Protein AF-A0A3D3LI98-F1 (afdb_monomer_lite)

Foldseek 3Di:
DVVVVVVVVVVVVVCVVVVPDVVVVVVVVVVVVVVVVVVVVPDDPVRVVLVVCVVPVVVCCPPPSVLVVVVVCQVVVQPPPGPDDPNRPPPPPCPDVDPPPPPPPD

pLDDT: mean 72.22, std 17.17, range [44.19, 95.75]

Secondary structure (DSSP, 8-state):
-HHHHHHHHHHHHHHHHTT--HHHHHHHHHHHHHHHHHHHHHS-HHHHHHHHHHH-GGGSTTTTTHHHHHHHHHHHHTTTT-S-TT--TTTTS---S-HHHH-S--

Structure (mmCIF, N/CA/C/O backbone):
data_AF-A0A3D3LI98-F1
#
_entry.id   AF-A0A3D3LI98-F1
#
loop_
_atom_site.group_PDB
_atom_site.id
_atom_site.type_symbol
_atom_site.label_atom_id
_atom_site.label_alt_id
_atom_site.label_comp_id
_atom_site.label_asym_id
_atom_site.label_entity_id
_atom_site.label_seq_id
_atom_site.pdbx_PDB_ins_code
_atom_site.Cartn_x
_atom_site.Cartn_y
_atom_site.Cartn_z
_atom_site.occupancy
_atom_site.B_iso_or_equiv
_atom_site.auth_seq_id
_atom_site.auth_comp_id
_atom_site.auth_asym_id
_atom_site.auth_atom_id
_atom_site.pdbx_PDB_model_num
ATOM 1 N N . LEU A 1 1 ? 2.892 -12.247 -1.120 1.00 72.81 1 LEU A N 1
ATOM 2 C CA . LEU A 1 1 ? 2.145 -10.975 -1.281 1.00 72.81 1 LEU A CA 1
ATOM 3 C C . LEU A 1 1 ? 0.694 -11.209 -1.698 1.00 72.81 1 LEU A C 1
ATOM 5 O O . LEU A 1 1 ? -0.185 -10.733 -0.995 1.00 72.81 1 LEU A O 1
ATOM 9 N N . GLY A 1 2 ? 0.411 -11.963 -2.769 1.00 77.06 2 GLY A N 1
ATOM 10 C CA . GLY A 1 2 ? -0.978 -12.218 -3.194 1.00 77.06 2 GLY A CA 1
ATOM 11 C C . GLY A 1 2 ? -1.853 -12.867 -2.113 1.00 77.06 2 GLY A C 1
ATOM 12 O O . GLY A 1 2 ? -2.896 -12.333 -1.756 1.00 77.06 2 GLY A O 1
ATOM 13 N N . THR A 1 3 ? -1.387 -13.958 -1.502 1.00 86.69 3 THR A N 1
ATOM 14 C CA . THR A 1 3 ? -2.120 -14.660 -0.430 1.00 86.69 3 THR A CA 1
ATOM 15 C C . THR A 1 3 ? -2.349 -13.798 0.8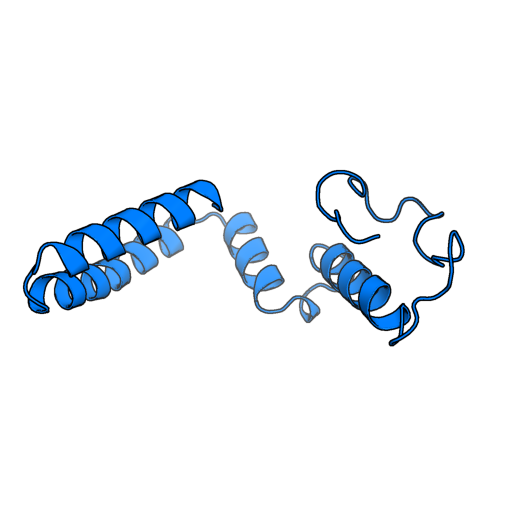11 1.00 86.69 3 THR A C 1
ATOM 17 O O . THR A 1 3 ? -3.449 -13.787 1.352 1.00 86.69 3 THR A O 1
ATOM 20 N N . SER A 1 4 ? -1.349 -13.024 1.242 1.00 84.06 4 SER A N 1
ATOM 21 C CA . SER A 1 4 ? -1.488 -12.103 2.377 1.00 84.06 4 SER A CA 1
ATOM 22 C C . SER A 1 4 ? -2.523 -11.009 2.107 1.00 84.06 4 SER A C 1
ATOM 24 O O . SER A 1 4 ? -3.325 -10.722 2.985 1.00 84.06 4 SER A O 1
ATOM 26 N N . ILE A 1 5 ? -2.563 -10.452 0.889 1.00 90.88 5 ILE A N 1
ATOM 27 C CA . ILE A 1 5 ? -3.575 -9.455 0.502 1.00 90.88 5 ILE A CA 1
ATOM 28 C C . ILE A 1 5 ? -4.974 -10.076 0.534 1.00 90.88 5 ILE A C 1
ATOM 30 O O . ILE A 1 5 ? -5.895 -9.461 1.067 1.00 90.88 5 ILE A O 1
ATOM 34 N N . LEU A 1 6 ? -5.129 -11.303 0.025 1.00 92.88 6 LEU A N 1
ATOM 35 C CA . LEU A 1 6 ? -6.409 -12.015 0.047 1.00 92.88 6 LEU A CA 1
ATOM 36 C C . LEU A 1 6 ? -6.907 -12.243 1.479 1.00 92.88 6 LEU A C 1
ATOM 38 O O . LEU A 1 6 ? -8.049 -11.907 1.784 1.00 92.88 6 LEU A O 1
ATOM 42 N N . PHE A 1 7 ? -6.053 -12.745 2.374 1.00 94.81 7 PHE A N 1
ATOM 43 C CA . PHE A 1 7 ? -6.431 -12.946 3.775 1.00 94.81 7 PHE A CA 1
ATOM 44 C C . PHE A 1 7 ? -6.745 -11.633 4.493 1.00 94.81 7 PHE A C 1
ATOM 46 O O . PHE A 1 7 ? -7.727 -11.572 5.233 1.00 94.81 7 PHE A O 1
ATOM 53 N N . SER A 1 8 ? -5.967 -10.572 4.256 1.00 91.69 8 SER A N 1
ATOM 54 C CA . SER A 1 8 ? -6.262 -9.250 4.814 1.00 91.69 8 SER A CA 1
ATOM 55 C C . SER A 1 8 ? -7.608 -8.721 4.327 1.00 91.69 8 SER A C 1
ATOM 57 O O . SER A 1 8 ? -8.386 -8.221 5.136 1.00 91.69 8 SER A O 1
ATOM 59 N N . LEU A 1 9 ? -7.916 -8.871 3.038 1.00 94.06 9 LEU A N 1
ATOM 60 C CA . LEU A 1 9 ? -9.181 -8.422 2.463 1.00 94.06 9 LEU A CA 1
ATOM 61 C C . LEU A 1 9 ? -10.367 -9.186 3.061 1.00 94.06 9 LEU A C 1
ATOM 63 O O . LEU A 1 9 ? -11.304 -8.564 3.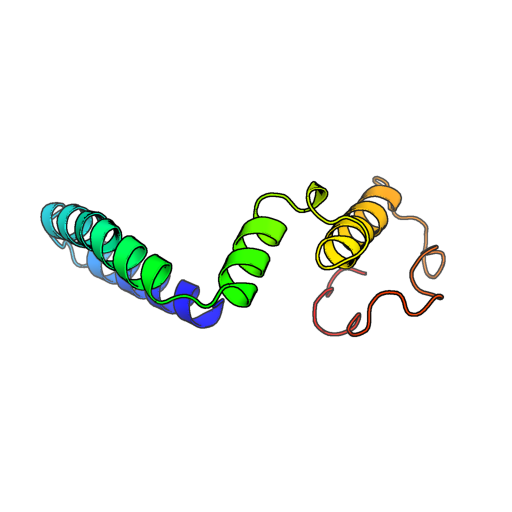554 1.00 94.06 9 LEU A O 1
ATOM 67 N N . ILE A 1 10 ? -10.286 -10.518 3.120 1.00 95.75 10 ILE A N 1
ATOM 68 C CA . ILE A 1 10 ? -11.321 -11.362 3.736 1.00 95.75 10 ILE A CA 1
ATOM 69 C C . ILE A 1 10 ? -11.512 -11.003 5.217 1.00 95.7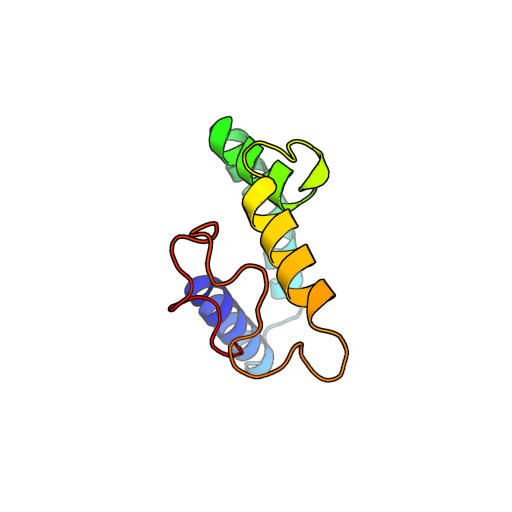5 10 ILE A C 1
ATOM 71 O O . ILE A 1 10 ? -12.646 -10.867 5.682 1.00 95.75 10 ILE A O 1
ATOM 75 N N . GLY A 1 11 ? -10.417 -10.818 5.959 1.00 93.50 11 GLY A N 1
ATOM 76 C CA . GLY A 1 11 ? -10.461 -10.456 7.375 1.00 93.50 11 GLY A CA 1
ATOM 77 C C . GLY A 1 11 ? -11.143 -9.108 7.611 1.00 93.50 11 GLY A C 1
ATOM 78 O O . GLY A 1 11 ? -12.071 -9.019 8.415 1.00 93.50 11 GLY A O 1
ATOM 79 N N . VAL A 1 12 ? -10.746 -8.072 6.866 1.00 93.00 12 VAL A N 1
ATOM 80 C CA . VAL A 1 12 ? -11.344 -6.728 6.953 1.00 93.00 12 VAL A CA 1
ATOM 81 C C . VAL A 1 12 ? -12.826 -6.758 6.570 1.00 93.00 12 VAL A C 1
ATOM 83 O O . VAL A 1 12 ? -13.645 -6.184 7.289 1.00 93.00 12 VAL A O 1
ATOM 86 N N . SER A 1 13 ? -13.196 -7.469 5.500 1.00 92.31 13 SER A N 1
ATOM 87 C CA . SER A 1 13 ? -14.597 -7.624 5.085 1.00 92.31 13 SER A CA 1
ATOM 88 C C . SER A 1 13 ? -15.444 -8.345 6.136 1.00 92.31 13 SER A C 1
ATOM 90 O O . SER A 1 13 ? -16.571 -7.934 6.402 1.00 92.31 13 SER A O 1
ATOM 92 N N . THR A 1 14 ? -14.905 -9.381 6.780 1.00 94.38 14 THR A N 1
ATOM 93 C CA . THR A 1 14 ? -15.623 -10.116 7.834 1.00 94.38 14 THR A CA 1
ATOM 94 C C . THR A 1 14 ? -15.851 -9.238 9.065 1.00 94.38 14 THR A C 1
ATOM 96 O O . THR A 1 14 ? -16.961 -9.195 9.589 1.00 94.38 14 THR A O 1
ATOM 99 N N . LEU A 1 15 ? -14.835 -8.481 9.499 1.00 93.38 15 LEU A N 1
ATOM 100 C CA . LEU A 1 15 ? -14.959 -7.536 10.618 1.00 93.38 15 LEU A CA 1
ATOM 101 C C . LEU A 1 15 ? -15.968 -6.419 10.325 1.00 93.38 15 LEU A C 1
ATOM 103 O O . LEU A 1 15 ? -16.683 -5.975 11.222 1.00 93.38 15 LEU A O 1
ATOM 107 N N . PHE A 1 16 ? -16.039 -5.981 9.070 1.00 91.75 16 PHE A N 1
ATOM 108 C CA . PHE A 1 16 ? -17.006 -4.985 8.629 1.00 91.75 16 PHE A CA 1
ATOM 109 C C . PHE A 1 16 ? -18.441 -5.513 8.724 1.00 91.75 16 PHE A C 1
ATOM 111 O O . PHE A 1 16 ? -19.299 -4.868 9.324 1.00 91.75 16 PHE A O 1
ATOM 118 N N . LEU A 1 17 ? -18.688 -6.717 8.199 1.00 92.69 17 LEU A N 1
ATOM 119 C CA . LEU A 1 17 ? -20.002 -7.366 8.255 1.00 92.69 17 LEU A CA 1
ATOM 120 C C . LEU A 1 17 ? -20.419 -7.742 9.684 1.00 92.69 17 LEU A C 1
ATOM 122 O O . LEU A 1 17 ? -21.606 -7.721 9.995 1.00 92.69 17 LEU A O 1
ATOM 126 N N . ALA A 1 18 ? -19.458 -8.023 10.566 1.00 93.44 18 ALA A N 1
ATOM 127 C CA . ALA A 1 18 ? -19.702 -8.261 11.988 1.00 93.44 18 ALA A CA 1
ATOM 128 C C . ALA A 1 18 ? -20.158 -7.001 12.760 1.00 93.44 18 ALA A C 1
ATOM 130 O O . ALA A 1 18 ? -20.468 -7.095 13.946 1.00 93.44 18 ALA A O 1
ATOM 131 N N . GLY A 1 19 ? -20.202 -5.826 12.116 1.00 90.94 19 GLY A N 1
ATOM 132 C CA . GLY A 1 19 ? -20.672 -4.580 12.727 1.00 90.94 19 GLY A CA 1
ATOM 133 C C . GLY A 1 19 ? -19.631 -3.889 13.609 1.00 90.94 19 GLY A C 1
ATOM 134 O O . GLY A 1 19 ? -19.989 -3.135 14.517 1.00 90.94 19 GLY A O 1
ATOM 135 N N . LEU A 1 20 ? -18.337 -4.137 13.374 1.00 91.94 20 LEU A N 1
ATOM 136 C CA . LEU A 1 20 ? -17.265 -3.499 14.133 1.00 91.94 20 LEU A CA 1
ATOM 137 C C . LEU A 1 20 ? -17.313 -1.971 13.958 1.00 91.94 20 LEU A C 1
ATOM 139 O O . LEU A 1 20 ? -17.478 -1.453 12.854 1.00 91.94 20 LEU A O 1
ATOM 143 N N . SER A 1 21 ? -17.145 -1.229 15.056 1.00 91.69 21 SER A N 1
ATOM 144 C CA . SER A 1 21 ? -17.213 0.234 15.003 1.00 91.69 21 SER A CA 1
ATOM 145 C C . SER A 1 21 ? -16.142 0.826 14.075 1.00 91.69 21 SER A C 1
ATOM 147 O O . SER A 1 21 ? -14.984 0.397 14.078 1.00 91.69 21 SER A O 1
ATOM 149 N N . TRP A 1 22 ? -16.504 1.876 13.330 1.00 90.06 22 TRP A N 1
ATOM 150 C CA . TRP A 1 22 ? -15.626 2.505 12.331 1.00 90.06 22 TRP A CA 1
ATOM 151 C C . TRP A 1 22 ? -14.297 3.028 12.905 1.00 90.06 22 TRP A C 1
ATOM 153 O O . TRP A 1 22 ? -13.296 3.155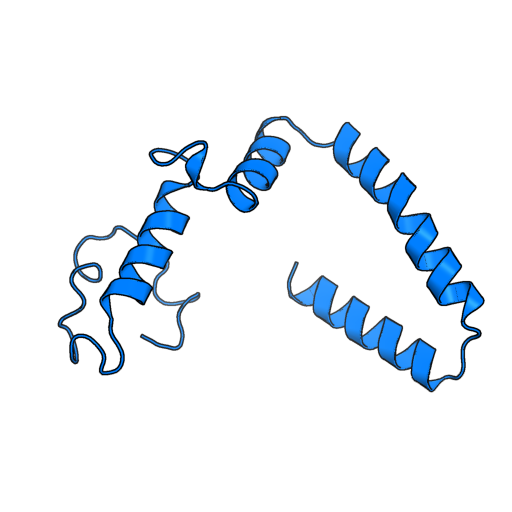 12.199 1.00 90.06 22 TRP A O 1
ATOM 163 N N . ARG A 1 23 ? -14.266 3.288 14.219 1.00 91.00 23 ARG A N 1
ATOM 164 C CA . ARG A 1 23 ? -13.073 3.727 14.954 1.00 91.00 23 ARG A CA 1
ATOM 165 C C . ARG A 1 23 ? -11.926 2.727 14.844 1.00 91.00 23 ARG A C 1
ATOM 167 O O . ARG A 1 23 ? -10.786 3.155 14.727 1.00 91.00 23 ARG A O 1
ATOM 174 N N . TYR A 1 24 ? -12.210 1.424 14.840 1.00 91.88 24 TYR A N 1
ATOM 175 C CA . TYR A 1 24 ? -11.169 0.398 14.739 1.00 91.88 24 TYR A CA 1
ATOM 176 C C . TYR A 1 24 ? -10.547 0.337 13.345 1.00 91.88 24 TYR A C 1
ATOM 178 O O . TYR A 1 24 ? -9.343 0.131 13.231 1.00 91.88 24 TYR A O 1
ATOM 186 N N . PHE A 1 25 ? -11.328 0.593 12.293 1.00 92.25 25 PHE A N 1
ATOM 187 C CA . PHE A 1 25 ? -10.796 0.693 10.933 1.00 92.25 25 PHE A CA 1
ATOM 188 C C . PHE A 1 25 ? -9.883 1.911 10.785 1.00 92.25 25 PHE A C 1
ATOM 190 O O . PHE A 1 25 ? -8.781 1.786 10.255 1.00 92.25 25 PHE A O 1
ATOM 197 N N . PHE A 1 26 ? -10.290 3.068 11.317 1.00 93.44 26 PHE A N 1
ATOM 198 C CA . PHE A 1 26 ? -9.435 4.256 11.321 1.00 93.44 26 PHE A CA 1
ATOM 199 C C . PHE A 1 26 ? -8.186 4.075 12.187 1.00 93.44 26 PHE A C 1
ATOM 201 O O . PHE A 1 26 ? -7.096 4.423 11.746 1.00 93.44 26 PHE A O 1
ATOM 208 N N . ALA A 1 27 ? -8.314 3.497 13.383 1.00 93.81 27 ALA A N 1
ATOM 209 C CA . ALA A 1 27 ? -7.176 3.225 14.259 1.00 93.81 27 ALA A CA 1
ATOM 210 C C . ALA A 1 27 ? -6.195 2.229 13.622 1.00 93.81 27 ALA A C 1
ATOM 212 O O . ALA A 1 27 ? -4.989 2.463 13.639 1.00 93.81 27 ALA A O 1
ATOM 213 N N . GLY A 1 28 ? -6.706 1.157 13.007 1.00 92.31 28 GLY A N 1
ATOM 214 C CA . GLY A 1 28 ? -5.901 0.182 12.274 1.00 92.31 28 GLY A CA 1
ATOM 215 C C . GLY A 1 28 ? -5.189 0.807 11.077 1.00 92.31 28 GLY A C 1
ATOM 216 O O . GLY A 1 28 ? -3.986 0.621 10.920 1.00 92.31 28 GLY A O 1
ATOM 217 N N . GLY A 1 29 ? -5.894 1.617 10.280 1.00 91.38 29 GLY A N 1
ATOM 218 C CA . GLY A 1 29 ? -5.297 2.361 9.170 1.00 91.38 29 GLY A CA 1
ATOM 219 C C . GLY A 1 29 ? -4.212 3.340 9.628 1.00 91.38 29 GLY A C 1
ATOM 220 O O . GLY A 1 29 ? -3.142 3.399 9.027 1.00 91.38 29 GLY A O 1
ATOM 221 N N . LEU A 1 30 ? -4.442 4.055 10.732 1.00 93.69 30 LEU A N 1
ATOM 222 C CA . LEU A 1 30 ? -3.464 4.985 11.297 1.00 93.69 30 LEU A CA 1
ATOM 223 C C . LEU A 1 30 ? -2.222 4.256 11.833 1.00 93.69 30 LEU A C 1
ATOM 225 O O . LEU A 1 30 ? -1.109 4.752 11.675 1.00 93.69 30 LEU A O 1
ATOM 229 N N . ALA A 1 31 ? -2.392 3.061 12.403 1.00 92.50 31 ALA A N 1
ATOM 230 C CA . ALA A 1 31 ? -1.290 2.228 12.883 1.00 92.50 31 ALA A CA 1
ATOM 231 C C . ALA A 1 31 ? -0.373 1.717 11.752 1.00 92.50 31 ALA A C 1
ATOM 233 O O . ALA A 1 31 ? 0.799 1.427 12.001 1.00 92.50 31 ALA A O 1
ATOM 234 N N . LEU A 1 32 ? -0.855 1.659 10.503 1.00 91.94 32 LEU A N 1
ATOM 235 C CA . LEU A 1 32 ? -0.025 1.274 9.356 1.00 91.94 32 LEU A CA 1
ATOM 236 C C . LEU A 1 32 ? 1.041 2.322 9.010 1.00 91.94 32 LEU A C 1
ATOM 238 O O . LEU A 1 32 ? 2.074 1.960 8.455 1.00 91.94 32 L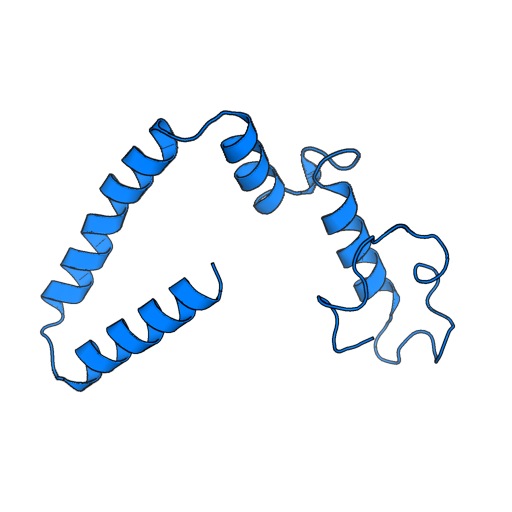EU A O 1
ATOM 242 N N . ILE A 1 33 ? 0.835 3.596 9.358 1.00 91.31 33 ILE A N 1
ATOM 243 C CA . ILE A 1 33 ? 1.785 4.681 9.065 1.00 91.31 33 ILE A CA 1
ATOM 244 C C . ILE A 1 33 ? 3.131 4.468 9.786 1.00 91.31 33 ILE A C 1
ATOM 246 O O . ILE A 1 33 ? 4.156 4.368 9.105 1.00 91.31 33 ILE A O 1
ATOM 250 N N . PRO A 1 34 ? 3.183 4.348 11.131 1.00 93.38 34 PRO A N 1
ATOM 251 C CA . PRO A 1 34 ? 4.439 4.078 11.823 1.00 93.38 34 PRO A CA 1
ATOM 252 C C . PRO A 1 34 ? 5.011 2.699 11.467 1.00 93.38 34 PRO A C 1
ATOM 254 O O . PRO A 1 34 ? 6.226 2.566 11.342 1.00 93.38 34 PRO A O 1
ATOM 257 N N . ALA A 1 35 ? 4.166 1.688 11.233 1.00 89.62 35 ALA A N 1
ATOM 258 C CA . ALA A 1 35 ? 4.623 0.366 10.800 1.00 89.62 35 ALA A CA 1
ATOM 259 C C . ALA A 1 35 ? 5.334 0.419 9.434 1.00 89.62 35 ALA A C 1
ATOM 261 O O . ALA A 1 35 ? 6.394 -0.186 9.258 1.00 89.62 35 ALA A O 1
ATOM 262 N N . GLY A 1 36 ? 4.791 1.185 8.484 1.00 88.56 36 GLY A N 1
ATOM 263 C CA . GLY A 1 36 ? 5.401 1.418 7.178 1.00 88.56 36 GLY A CA 1
ATOM 264 C C . GLY A 1 36 ? 6.740 2.143 7.289 1.00 88.56 36 GLY A C 1
ATOM 265 O O . GLY A 1 36 ? 7.715 1.720 6.668 1.00 88.56 36 GLY A O 1
ATOM 266 N N . TRP A 1 37 ? 6.821 3.171 8.138 1.00 87.81 37 TRP A N 1
ATOM 267 C CA . TRP A 1 37 ? 8.069 3.893 8.397 1.00 87.81 37 TRP A CA 1
ATOM 268 C C . TRP A 1 37 ? 9.165 2.985 8.969 1.00 87.81 37 TRP A C 1
ATOM 270 O O . TRP A 1 37 ? 10.278 2.966 8.447 1.00 87.81 37 TRP A O 1
ATOM 280 N N . ILE A 1 38 ? 8.850 2.189 9.995 1.00 91.00 38 ILE A N 1
ATOM 281 C CA . ILE A 1 38 ? 9.804 1.244 10.600 1.00 91.00 38 ILE A CA 1
ATOM 282 C C . ILE A 1 38 ? 10.267 0.213 9.565 1.00 91.00 38 ILE A C 1
ATOM 284 O O . ILE A 1 38 ? 11.457 -0.065 9.437 1.00 91.00 38 ILE A O 1
ATOM 288 N N . THR A 1 39 ? 9.337 -0.326 8.776 1.00 87.06 39 THR A N 1
ATOM 289 C CA . THR A 1 39 ? 9.673 -1.295 7.723 1.00 87.06 39 THR A CA 1
ATOM 290 C C . THR A 1 39 ? 10.615 -0.677 6.685 1.00 87.06 39 THR A C 1
ATOM 292 O O . THR A 1 39 ? 11.555 -1.327 6.233 1.00 87.06 39 THR A O 1
ATOM 295 N N . TRP A 1 40 ? 10.402 0.593 6.333 1.00 85.44 40 TRP A N 1
ATOM 296 C CA . TRP A 1 40 ? 11.239 1.315 5.378 1.00 85.44 40 TRP A CA 1
ATOM 297 C C . TRP A 1 40 ? 12.661 1.562 5.891 1.00 85.44 40 TRP A C 1
ATOM 299 O O . TRP A 1 40 ? 13.626 1.407 5.136 1.00 85.44 40 TRP A O 1
ATOM 309 N N . THR A 1 41 ? 12.819 1.928 7.164 1.00 86.75 41 THR A N 1
ATOM 310 C CA . THR A 1 41 ? 14.147 2.173 7.747 1.00 86.75 41 THR A CA 1
ATOM 311 C C . THR A 1 41 ? 14.958 0.889 7.900 1.00 86.75 41 THR A C 1
ATOM 313 O O . THR A 1 41 ? 16.175 0.931 7.732 1.00 86.75 41 THR A O 1
ATOM 316 N N . MET A 1 42 ? 14.300 -0.251 8.133 1.00 89.19 42 MET A N 1
ATOM 317 C CA . MET A 1 42 ? 14.946 -1.567 8.239 1.00 89.19 42 MET A CA 1
ATOM 318 C C . MET A 1 42 ? 15.269 -2.222 6.886 1.00 89.19 42 MET A C 1
ATOM 320 O O . MET A 1 42 ? 15.979 -3.226 6.842 1.00 89.19 42 MET A O 1
ATOM 324 N N . LEU A 1 43 ? 14.748 -1.683 5.783 1.00 86.19 43 LEU A N 1
ATOM 325 C CA . LEU A 1 43 ? 14.915 -2.254 4.450 1.00 86.19 43 LEU A CA 1
ATOM 326 C C . LEU A 1 43 ? 16.343 -2.038 3.914 1.00 86.19 43 LEU A C 1
ATOM 328 O O . LEU A 1 43 ? 16.884 -0.929 3.977 1.00 86.19 43 LEU A O 1
ATOM 332 N N . LEU A 1 44 ? 16.929 -3.081 3.321 1.00 85.50 44 LEU A N 1
ATOM 333 C CA . LEU A 1 44 ? 18.247 -3.018 2.677 1.00 85.50 44 LEU A CA 1
ATOM 334 C C . LEU A 1 44 ? 18.192 -2.190 1.381 1.00 85.50 44 LEU A C 1
ATOM 336 O O . LEU A 1 44 ? 17.149 -2.102 0.728 1.00 85.50 44 LEU A O 1
ATOM 340 N N . ASP A 1 45 ? 19.324 -1.633 0.948 1.00 80.06 45 ASP A N 1
ATOM 341 C CA . ASP A 1 45 ? 19.367 -0.727 -0.214 1.00 80.06 45 ASP A CA 1
ATOM 342 C C . ASP A 1 45 ? 18.873 -1.382 -1.513 1.00 80.06 45 ASP A C 1
ATOM 344 O O . ASP A 1 45 ? 18.144 -0.763 -2.291 1.00 80.06 45 ASP A O 1
ATOM 348 N N . TYR A 1 46 ? 19.163 -2.671 -1.724 1.00 76.00 46 TYR A N 1
ATOM 349 C CA . TYR A 1 46 ? 18.644 -3.404 -2.885 1.00 76.00 46 TYR A CA 1
ATOM 350 C C . TYR A 1 46 ? 17.118 -3.597 -2.828 1.00 76.00 46 TYR A C 1
ATOM 352 O O . TYR A 1 46 ? 16.454 -3.615 -3.866 1.00 76.00 46 TYR A O 1
ATOM 360 N N . GLN A 1 47 ? 16.546 -3.744 -1.628 1.00 79.75 47 GLN A N 1
ATOM 361 C CA . GLN A 1 47 ? 15.104 -3.909 -1.432 1.00 79.75 47 GLN A CA 1
ATOM 362 C C . GLN A 1 47 ? 14.388 -2.585 -1.700 1.00 79.75 47 GLN A C 1
ATOM 364 O O . GLN A 1 47 ? 13.373 -2.570 -2.396 1.00 79.75 47 GLN A O 1
ATOM 369 N N . LYS A 1 48 ? 14.969 -1.466 -1.248 1.00 82.25 48 LYS A N 1
ATOM 370 C CA . LYS A 1 48 ? 14.505 -0.114 -1.591 1.00 82.25 48 LYS A CA 1
ATOM 371 C C . LYS A 1 48 ? 14.571 0.120 -3.099 1.00 82.25 48 LYS A C 1
ATOM 373 O O . LYS A 1 48 ? 13.581 0.562 -3.678 1.00 82.25 48 LYS A O 1
ATOM 378 N N . LYS A 1 49 ? 15.676 -0.261 -3.759 1.00 74.81 49 LYS A N 1
ATOM 379 C CA . LYS A 1 49 ? 15.820 -0.142 -5.222 1.00 74.81 49 LYS A CA 1
ATOM 380 C C . LYS A 1 49 ? 14.704 -0.882 -5.969 1.00 74.81 49 LYS A C 1
ATOM 382 O O . LYS A 1 49 ? 14.161 -0.333 -6.918 1.00 74.81 49 LYS A O 1
ATOM 387 N N . ARG A 1 50 ? 14.290 -2.074 -5.515 1.00 76.44 50 ARG A N 1
ATOM 388 C CA . ARG A 1 50 ? 13.150 -2.803 -6.109 1.00 76.44 50 ARG A CA 1
ATOM 389 C C . ARG A 1 50 ? 11.821 -2.059 -5.966 1.00 76.44 50 ARG A C 1
ATOM 391 O O . ARG A 1 50 ? 11.055 -2.036 -6.924 1.00 76.44 50 ARG A O 1
ATOM 398 N N . VAL A 1 51 ? 11.556 -1.441 -4.812 1.00 78.88 51 VAL A N 1
ATOM 399 C CA . VAL A 1 51 ? 10.349 -0.616 -4.617 1.00 78.88 51 VAL A CA 1
ATOM 400 C C . VAL A 1 51 ? 10.376 0.600 -5.545 1.00 78.88 51 VAL A C 1
ATOM 402 O O . VAL A 1 51 ? 9.379 0.887 -6.202 1.00 78.88 51 VAL A O 1
ATOM 405 N N . PHE A 1 52 ? 11.525 1.267 -5.668 1.00 75.62 52 PHE A N 1
ATOM 406 C CA . PHE A 1 52 ? 11.680 2.400 -6.580 1.00 75.62 52 PHE A CA 1
ATOM 407 C C . PHE A 1 52 ? 11.540 2.005 -8.050 1.00 75.62 52 PHE A C 1
ATOM 409 O O . PHE A 1 52 ? 10.833 2.691 -8.772 1.00 75.62 52 PHE A O 1
ATOM 416 N N . THR A 1 53 ? 12.120 0.886 -8.494 1.00 67.94 53 THR A N 1
ATOM 417 C CA . THR A 1 53 ? 11.921 0.399 -9.869 1.00 67.94 53 THR A CA 1
ATOM 418 C C . THR A 1 53 ? 10.471 -0.015 -10.134 1.00 67.94 53 THR A C 1
ATOM 420 O O . THR A 1 53 ? 9.988 0.144 -11.250 1.00 67.94 53 THR A O 1
ATOM 423 N N . PHE A 1 54 ? 9.756 -0.540 -9.135 1.00 70.81 54 PHE A N 1
ATOM 424 C CA . PHE A 1 54 ? 8.331 -0.843 -9.281 1.00 70.81 54 PHE A CA 1
ATOM 425 C C . PHE A 1 54 ? 7.489 0.431 -9.470 1.00 70.81 54 PHE A C 1
ATOM 427 O O . PHE A 1 54 ? 6.595 0.445 -10.314 1.00 70.81 54 PHE A O 1
ATOM 434 N N . LEU A 1 55 ? 7.778 1.492 -8.707 1.00 74.31 55 LEU A N 1
ATOM 435 C CA . LEU A 1 55 ? 7.068 2.776 -8.788 1.00 74.31 55 LEU A CA 1
ATOM 436 C C . LEU A 1 55 ? 7.452 3.590 -10.031 1.00 74.31 55 LEU A C 1
ATOM 438 O O . LEU A 1 55 ? 6.578 4.151 -10.688 1.00 74.31 55 LEU A O 1
ATOM 442 N N . ASP A 1 56 ? 8.743 3.635 -10.358 1.00 69.06 56 ASP A N 1
ATOM 443 C CA . ASP A 1 56 ? 9.286 4.286 -11.546 1.00 69.06 56 ASP A CA 1
ATOM 444 C C . ASP A 1 56 ? 10.211 3.329 -12.321 1.00 69.06 56 ASP A C 1
ATOM 446 O O . ASP A 1 56 ? 11.433 3.311 -12.119 1.00 69.06 56 ASP A O 1
ATOM 450 N N . PRO A 1 57 ? 9.647 2.536 -13.247 1.00 60.38 57 PRO A N 1
ATOM 451 C CA . PRO A 1 57 ? 10.424 1.612 -14.065 1.00 60.38 57 PRO A CA 1
ATOM 452 C C . PRO A 1 57 ? 11.321 2.314 -15.097 1.00 60.38 57 PRO A C 1
ATOM 454 O O . PRO A 1 57 ? 12.180 1.653 -15.679 1.00 60.38 57 PRO A O 1
ATOM 457 N N . ASN A 1 58 ? 11.166 3.627 -15.325 1.00 58.31 58 ASN A N 1
ATOM 458 C CA . ASN A 1 58 ? 12.004 4.384 -16.263 1.00 58.31 58 ASN A CA 1
ATOM 459 C C . ASN A 1 58 ? 13.336 4.833 -15.644 1.00 58.31 58 ASN A C 1
ATOM 461 O O . ASN A 1 58 ? 14.212 5.303 -16.367 1.00 58.31 58 ASN A O 1
ATOM 465 N N . SER A 1 59 ? 13.499 4.685 -14.325 1.00 58.78 59 SER A N 1
ATOM 466 C CA . SER A 1 59 ? 14.722 5.055 -13.604 1.00 58.78 59 SER A CA 1
ATOM 467 C C . SER A 1 59 ? 15.917 4.131 -13.897 1.00 58.78 59 SER A C 1
ATOM 469 O O . SER A 1 59 ? 17.063 4.547 -13.747 1.00 58.78 59 SER A O 1
ATOM 471 N N . ASP A 1 60 ? 15.669 2.893 -14.348 1.00 56.09 60 ASP A N 1
ATOM 472 C CA . ASP A 1 60 ? 16.706 1.924 -14.740 1.00 56.09 60 ASP A CA 1
ATOM 473 C C . ASP A 1 60 ? 16.205 1.012 -15.889 1.00 56.09 60 ASP A C 1
ATOM 475 O O . ASP A 1 60 ? 15.871 -0.160 -15.668 1.00 56.09 60 ASP A O 1
ATOM 479 N N . PRO A 1 61 ? 16.096 1.541 -17.126 1.00 56.78 61 PRO A N 1
ATOM 480 C CA . PRO A 1 61 ? 15.470 0.843 -18.252 1.00 56.78 61 PRO A CA 1
ATOM 481 C C . PRO A 1 61 ? 16.313 -0.316 -18.817 1.00 56.78 61 PRO A C 1
ATOM 483 O O . PRO A 1 61 ? 15.776 -1.151 -19.542 1.00 56.78 61 PRO A O 1
ATOM 486 N N . LEU A 1 62 ? 17.609 -0.393 -18.485 1.00 55.56 62 LEU A N 1
ATOM 487 C CA . LEU A 1 62 ? 18.520 -1.475 -18.900 1.00 55.56 62 LEU A CA 1
ATOM 488 C C . LEU A 1 62 ? 18.758 -2.522 -17.796 1.00 55.56 62 LEU A C 1
ATOM 490 O O . LEU A 1 62 ? 19.245 -3.610 -18.096 1.00 55.56 62 LEU A O 1
ATOM 494 N N . GLY A 1 63 ? 18.425 -2.211 -16.539 1.00 63.34 63 GLY A N 1
ATOM 495 C CA . GLY A 1 63 ? 18.569 -3.104 -15.391 1.00 63.34 63 GLY A CA 1
ATOM 496 C C . GLY A 1 63 ? 17.237 -3.696 -14.933 1.00 63.34 63 GLY A C 1
ATOM 497 O O . GLY A 1 63 ? 16.581 -4.459 -15.641 1.00 63.34 63 GLY A O 1
ATOM 498 N N . SER A 1 64 ? 16.818 -3.355 -13.714 1.00 56.25 64 SER A N 1
ATOM 499 C CA . SER A 1 64 ? 15.622 -3.924 -13.079 1.00 56.25 64 SER A CA 1
ATOM 500 C C . SER A 1 64 ? 14.300 -3.536 -13.764 1.00 56.25 64 SER A C 1
ATOM 502 O O . SER A 1 64 ? 13.307 -4.242 -13.587 1.00 56.25 64 SER A O 1
ATOM 504 N N . GLY A 1 65 ? 14.269 -2.450 -14.547 1.00 56.62 65 GLY A N 1
ATOM 505 C CA . GLY A 1 65 ? 13.089 -1.996 -15.295 1.00 56.62 65 GLY A CA 1
ATOM 506 C C . GLY A 1 65 ? 12.901 -2.674 -16.657 1.00 56.62 65 GLY A C 1
ATOM 507 O O . GLY A 1 65 ? 11.803 -2.615 -17.216 1.00 56.62 65 GLY A O 1
ATOM 508 N N . TYR A 1 66 ? 13.923 -3.367 -17.177 1.00 61.41 66 TYR A N 1
ATOM 509 C CA . TYR A 1 66 ? 13.914 -3.952 -18.523 1.00 61.41 66 TYR A CA 1
ATOM 510 C C . TYR A 1 66 ? 12.766 -4.953 -18.730 1.00 61.41 66 TYR A C 1
ATOM 512 O O . TYR A 1 66 ? 12.018 -4.861 -19.703 1.00 61.41 66 TYR A O 1
ATOM 520 N N . HIS A 1 67 ? 12.562 -5.872 -17.779 1.00 60.41 67 HIS A N 1
ATOM 521 C CA . HIS A 1 67 ? 11.496 -6.878 -17.866 1.00 60.41 67 HIS A CA 1
ATOM 522 C C . HIS A 1 67 ? 10.088 -6.271 -17.772 1.00 60.41 67 HIS A C 1
ATOM 524 O O . HIS A 1 67 ? 9.165 -6.755 -18.430 1.00 60.41 67 HIS A O 1
ATOM 530 N N . ILE A 1 68 ? 9.922 -5.189 -17.003 1.00 61.00 68 ILE A N 1
ATOM 531 C CA . ILE A 1 68 ? 8.642 -4.479 -16.864 1.00 61.00 68 ILE A CA 1
ATOM 532 C C . ILE A 1 68 ? 8.326 -3.728 -18.162 1.00 61.00 68 ILE A C 1
ATOM 534 O O . ILE A 1 68 ? 7.200 -3.794 -18.664 1.00 61.00 68 ILE A O 1
ATOM 538 N N . LEU A 1 69 ? 9.322 -3.048 -18.738 1.00 64.62 69 L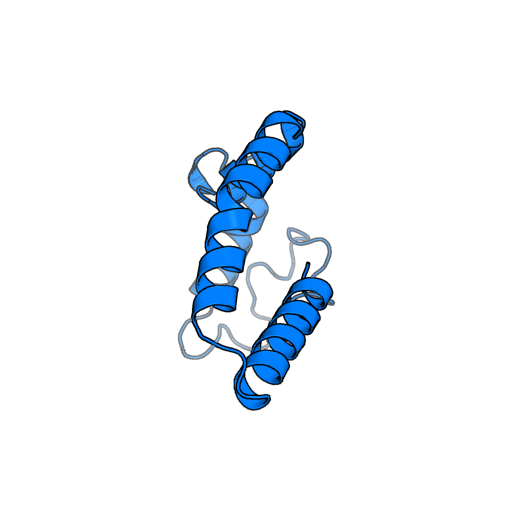EU A N 1
ATOM 539 C CA . LEU A 1 69 ? 9.172 -2.316 -19.992 1.00 64.62 69 LEU A CA 1
ATOM 540 C C . LEU A 1 69 ? 8.902 -3.264 -21.169 1.00 64.62 69 LEU A C 1
ATOM 542 O O . LEU A 1 69 ? 7.987 -3.007 -21.950 1.00 64.62 69 LEU A O 1
ATOM 546 N N . GLN A 1 70 ? 9.619 -4.388 -21.250 1.00 62.22 70 GLN A N 1
ATOM 547 C CA . GLN A 1 70 ? 9.381 -5.405 -22.276 1.00 62.22 70 GLN A CA 1
ATOM 548 C C . GLN A 1 70 ? 8.000 -6.046 -22.152 1.00 62.22 70 GLN A C 1
ATOM 550 O O . GLN A 1 70 ? 7.289 -6.150 -23.147 1.00 62.22 70 GLN A O 1
ATOM 555 N N . SER A 1 71 ? 7.557 -6.381 -20.936 1.00 60.81 71 SER A N 1
ATOM 556 C CA . SER A 1 71 ? 6.192 -6.885 -20.715 1.00 60.81 71 SER A CA 1
ATOM 557 C C . SER A 1 71 ? 5.130 -5.877 -21.179 1.00 60.81 71 SER A C 1
ATOM 559 O O . SER A 1 71 ? 4.158 -6.253 -21.836 1.00 60.81 71 SER A O 1
ATOM 561 N N . LYS A 1 72 ? 5.333 -4.576 -20.914 1.00 63.25 72 LYS A N 1
ATOM 562 C CA . LYS A 1 72 ? 4.423 -3.507 -21.359 1.00 63.25 72 LYS A CA 1
ATOM 563 C C . LYS A 1 72 ? 4.395 -3.360 -22.887 1.00 63.25 72 LYS A C 1
ATOM 565 O O . LYS A 1 72 ? 3.315 -3.219 -23.458 1.00 63.25 72 LYS A O 1
ATOM 570 N N . ILE A 1 73 ? 5.553 -3.416 -23.549 1.00 64.38 73 ILE A N 1
ATOM 571 C CA . ILE A 1 73 ? 5.661 -3.351 -25.017 1.00 64.38 73 ILE A CA 1
ATOM 572 C C . ILE A 1 73 ? 5.047 -4.598 -25.661 1.00 64.38 73 ILE A C 1
ATOM 574 O O . ILE A 1 73 ? 4.330 -4.474 -26.653 1.00 64.38 73 ILE A O 1
ATOM 578 N N . ALA A 1 74 ? 5.268 -5.784 -25.093 1.00 61.97 74 ALA A N 1
ATOM 579 C CA . ALA A 1 74 ? 4.699 -7.032 -25.588 1.00 61.97 74 ALA A CA 1
ATOM 580 C C . ALA A 1 74 ? 3.163 -6.974 -25.618 1.00 61.97 74 ALA A C 1
ATOM 582 O O . ALA A 1 74 ? 2.578 -7.205 -26.680 1.00 61.97 74 ALA A O 1
ATOM 583 N N . ILE A 1 75 ? 2.535 -6.569 -24.504 1.00 62.22 75 ILE A N 1
ATOM 584 C CA . ILE A 1 75 ? 1.077 -6.384 -24.397 1.00 62.22 75 ILE A CA 1
ATOM 585 C C . ILE A 1 75 ? 0.602 -5.274 -25.345 1.00 62.22 75 ILE A C 1
ATOM 587 O O . ILE A 1 75 ? -0.326 -5.481 -26.125 1.00 62.22 75 ILE A O 1
ATOM 591 N N . GLY A 1 76 ? 1.266 -4.113 -25.333 1.00 60.06 76 GLY A N 1
ATOM 592 C CA . GLY A 1 76 ? 0.891 -2.968 -26.170 1.00 60.06 76 GLY A CA 1
ATOM 593 C C . GLY A 1 76 ? 1.013 -3.237 -27.672 1.00 60.06 76 GLY A C 1
ATOM 594 O O . GLY A 1 76 ? 0.245 -2.701 -28.466 1.00 60.06 76 GLY A O 1
ATOM 595 N N . SER A 1 77 ? 1.931 -4.115 -28.078 1.00 59.66 77 SER A N 1
ATOM 596 C CA . SER A 1 77 ? 2.109 -4.477 -29.482 1.00 59.66 77 SER A CA 1
ATOM 597 C C . SER A 1 77 ? 0.994 -5.385 -30.021 1.00 59.66 77 SER A C 1
ATOM 599 O O . SER A 1 77 ? 0.851 -5.497 -31.236 1.00 59.66 77 SER A O 1
ATOM 601 N N . GLY A 1 78 ? 0.199 -6.015 -29.148 1.00 56.03 78 GLY A N 1
ATOM 602 C CA . GLY A 1 78 ? -0.872 -6.946 -29.513 1.00 56.03 78 GLY A CA 1
ATOM 603 C C . GLY A 1 78 ? -2.052 -6.324 -30.268 1.00 56.03 78 GLY A C 1
ATOM 604 O O . GLY A 1 78 ? -2.722 -7.039 -31.005 1.00 56.03 78 GLY A O 1
ATOM 605 N N . GLY A 1 79 ? -2.299 -5.014 -30.139 1.00 61.66 79 GLY A N 1
ATOM 606 C CA . GLY A 1 79 ? -3.485 -4.362 -30.717 1.00 61.66 79 GLY A CA 1
ATOM 607 C C . GLY A 1 79 ? -4.818 -4.930 -30.190 1.00 61.66 79 GLY A C 1
ATOM 608 O O . GLY A 1 79 ? -4.840 -5.804 -29.330 1.00 61.66 79 GLY A O 1
ATOM 609 N N . LEU A 1 80 ? -5.954 -4.439 -30.700 1.00 56.41 80 LEU A N 1
ATOM 610 C CA . LEU A 1 80 ? -7.299 -4.885 -30.278 1.00 56.41 80 LEU A CA 1
ATOM 611 C C . LEU A 1 80 ? -7.656 -6.307 -30.754 1.00 56.41 80 LEU A C 1
ATOM 613 O O . LEU A 1 80 ? -8.502 -6.964 -30.158 1.00 56.41 80 LEU A O 1
ATOM 617 N N . THR A 1 81 ? -7.021 -6.775 -31.829 1.00 61.38 81 THR A N 1
ATOM 618 C CA . THR A 1 81 ? -7.296 -8.059 -32.498 1.00 61.38 81 THR A CA 1
ATOM 619 C C . THR A 1 81 ? -6.224 -9.126 -32.259 1.00 61.38 81 THR A C 1
ATOM 621 O O . THR A 1 81 ? -6.368 -10.246 -32.747 1.00 61.38 81 THR A O 1
ATOM 624 N N . GLY A 1 82 ? -5.162 -8.816 -31.507 1.00 56.69 82 GLY A N 1
ATOM 625 C CA . GLY A 1 82 ? -3.996 -9.689 -31.374 1.00 56.69 82 GLY A CA 1
ATOM 626 C C . GLY A 1 82 ? -3.123 -9.686 -32.638 1.00 56.69 82 GLY A C 1
ATOM 627 O O . GLY A 1 82 ? -3.588 -9.420 -33.745 1.00 56.69 82 GLY A O 1
ATOM 628 N N . LYS A 1 83 ? -1.838 -10.038 -32.501 1.00 56.34 83 LYS A N 1
ATOM 629 C CA . LYS A 1 83 ? -0.939 -10.226 -33.660 1.00 56.34 83 LYS A CA 1
ATOM 630 C C . LYS A 1 83 ? -1.186 -11.533 -34.438 1.00 56.34 83 LYS A C 1
ATOM 632 O O . LYS A 1 83 ? -0.536 -11.752 -35.448 1.00 56.34 83 LYS A O 1
ATOM 637 N N . GLY A 1 84 ? -2.118 -12.386 -34.004 1.00 56.78 84 GLY A N 1
ATOM 638 C CA . GLY A 1 84 ? -2.382 -13.706 -34.592 1.00 56.78 84 GLY A CA 1
ATOM 639 C C . GLY A 1 84 ? -1.639 -14.851 -33.888 1.00 56.78 84 GLY A C 1
ATOM 640 O O . GLY A 1 84 ? -0.600 -14.652 -33.255 1.00 56.78 84 GLY A O 1
ATOM 641 N N . PHE A 1 85 ? -2.194 -16.066 -33.982 1.00 51.12 85 PHE A N 1
ATOM 642 C CA . PHE A 1 85 ? -1.649 -17.285 -33.370 1.00 51.12 85 PHE A CA 1
ATOM 643 C C . PHE A 1 85 ? -0.196 -17.518 -33.826 1.00 51.12 85 PHE A C 1
ATOM 645 O O . PHE A 1 85 ? 0.086 -17.528 -35.021 1.00 51.12 85 PHE A O 1
ATOM 652 N N . MET A 1 86 ? 0.732 -17.667 -32.872 1.00 54.72 86 MET A N 1
ATOM 653 C CA . MET A 1 86 ? 2.187 -17.808 -33.084 1.00 54.72 86 MET A CA 1
ATOM 654 C C . MET A 1 86 ? 2.953 -16.622 -33.713 1.00 54.72 86 MET A C 1
ATOM 656 O O . MET A 1 86 ? 4.162 -16.732 -33.906 1.00 54.72 86 MET A O 1
ATOM 660 N N . GLN A 1 87 ? 2.343 -15.455 -33.945 1.00 55.88 87 GLN A N 1
ATOM 661 C CA . GLN A 1 87 ? 3.047 -14.277 -34.498 1.00 55.88 87 GLN A CA 1
ATOM 662 C C . GLN A 1 87 ? 3.525 -13.265 -33.436 1.00 55.88 87 GLN A C 1
ATOM 664 O O . GLN A 1 87 ? 3.812 -12.099 -33.722 1.00 55.88 87 GLN A O 1
ATOM 669 N N . GLY A 1 88 ? 3.634 -13.697 -32.176 1.00 56.19 88 GLY A N 1
ATOM 670 C CA . GLY A 1 88 ? 4.170 -12.875 -31.094 1.00 56.19 88 GLY A CA 1
ATOM 671 C C . GLY A 1 88 ? 5.655 -12.578 -31.308 1.00 56.19 88 GLY A C 1
ATOM 672 O O . GLY A 1 88 ? 6.502 -13.414 -31.002 1.00 56.19 88 GLY A O 1
ATOM 673 N N . THR A 1 89 ? 5.978 -11.365 -31.770 1.00 55.34 89 THR A N 1
ATOM 674 C CA . THR A 1 89 ? 7.341 -10.917 -32.137 1.00 55.34 89 THR A CA 1
ATOM 675 C C . THR A 1 89 ? 8.361 -11.018 -30.989 1.00 55.34 89 THR A C 1
ATOM 677 O O . THR A 1 89 ? 9.562 -10.989 -31.228 1.00 55.34 89 THR A O 1
ATOM 680 N N . GLN A 1 90 ? 7.899 -11.169 -29.742 1.00 51.06 90 GLN A N 1
ATOM 681 C CA . GLN A 1 90 ? 8.741 -11.342 -28.552 1.00 51.06 90 GLN A CA 1
ATOM 682 C C . GLN A 1 90 ? 8.687 -12.731 -27.906 1.00 51.06 90 GLN A C 1
ATOM 684 O O . GLN A 1 90 ? 9.438 -12.998 -26.972 1.00 51.06 90 GLN A O 1
ATOM 689 N N . SER A 1 91 ? 7.845 -13.642 -28.403 1.00 49.22 91 SER A N 1
ATOM 690 C CA . SER A 1 91 ? 7.719 -14.992 -27.841 1.00 49.22 91 SER A CA 1
ATOM 691 C C . SER A 1 91 ? 8.898 -15.910 -28.184 1.00 49.22 91 SER A C 1
ATOM 693 O O . SER A 1 91 ? 9.015 -16.970 -27.579 1.00 49.22 91 SER A O 1
ATOM 695 N N . HIS A 1 92 ? 9.722 -15.556 -29.172 1.00 46.56 92 HIS A N 1
ATOM 696 C CA . HIS A 1 92 ? 10.721 -16.466 -29.743 1.00 46.56 92 HIS A CA 1
ATOM 697 C C . HIS A 1 92 ? 12.164 -16.195 -29.276 1.00 46.56 92 HIS A C 1
ATOM 699 O O . HIS A 1 92 ? 13.057 -16.970 -29.592 1.00 46.56 92 HIS A O 1
ATOM 705 N N . LEU A 1 93 ? 12.416 -15.111 -28.529 1.00 45.97 93 LEU A N 1
ATOM 706 C CA . LEU A 1 93 ? 13.779 -14.647 -28.212 1.00 45.97 93 LEU A CA 1
ATOM 707 C C . LEU A 1 93 ? 14.189 -14.761 -26.730 1.00 45.97 93 LEU A C 1
ATOM 709 O O . LEU A 1 93 ? 15.123 -14.089 -26.314 1.00 45.97 93 LEU A O 1
ATOM 713 N N . ASN A 1 94 ? 13.543 -15.620 -25.927 1.00 49.53 94 ASN A N 1
ATOM 714 C CA . ASN A 1 94 ? 13.948 -15.897 -24.531 1.00 49.53 94 ASN A CA 1
ATOM 715 C C . ASN A 1 94 ? 14.114 -14.645 -23.636 1.00 49.53 94 ASN A C 1
ATOM 717 O O . ASN A 1 94 ? 14.872 -14.657 -22.672 1.00 49.53 94 ASN A O 1
ATOM 721 N N . PHE A 1 95 ? 13.396 -13.554 -23.922 1.00 50.47 95 PHE A N 1
ATOM 722 C CA . PHE A 1 95 ? 13.474 -12.322 -23.121 1.00 50.47 95 PHE A CA 1
ATOM 723 C C . PHE A 1 95 ? 12.652 -12.369 -21.819 1.00 50.47 95 PHE A C 1
ATOM 725 O O . PHE A 1 95 ? 12.726 -11.448 -21.003 1.00 50.47 95 PHE A O 1
ATOM 732 N N . LEU A 1 96 ? 11.882 -13.440 -21.602 1.00 47.78 96 LEU A N 1
ATOM 733 C CA . LEU A 1 96 ? 11.057 -13.664 -20.416 1.00 47.78 96 LEU A CA 1
ATOM 734 C C . LEU A 1 96 ? 11.285 -15.107 -19.929 1.00 47.78 96 LEU A C 1
ATOM 736 O O . LEU A 1 96 ? 10.853 -16.034 -20.615 1.00 47.78 96 LEU A O 1
ATOM 740 N N . PRO A 1 97 ? 11.978 -15.318 -18.793 1.00 44.19 97 PRO A N 1
ATOM 741 C CA . PRO A 1 97 ? 12.357 -16.656 -18.332 1.00 44.19 97 PRO A CA 1
ATOM 742 C C . PRO A 1 97 ? 11.162 -17.521 -17.898 1.00 44.19 97 PRO A C 1
ATOM 744 O O . PRO A 1 97 ? 11.247 -18.741 -17.964 1.00 44.19 97 PRO A O 1
ATOM 747 N N . GLU A 1 98 ? 10.029 -16.918 -17.521 1.00 47.00 98 GLU A N 1
ATOM 748 C CA . GLU A 1 98 ? 8.849 -17.641 -17.028 1.00 47.00 98 GLU A CA 1
ATOM 749 C C . GLU A 1 98 ? 7.563 -17.187 -17.737 1.00 47.00 98 GLU A C 1
ATOM 751 O O . GLU A 1 98 ? 6.736 -16.460 -17.198 1.00 47.00 98 GLU A O 1
ATOM 756 N N . LYS A 1 99 ? 7.384 -17.600 -18.998 1.00 47.94 99 LYS A N 1
ATOM 757 C CA . LYS A 1 99 ? 6.169 -17.285 -19.775 1.00 47.94 99 LYS A CA 1
ATOM 758 C C . LYS A 1 99 ? 4.934 -18.086 -19.320 1.00 47.94 99 LYS A C 1
ATOM 760 O O . LYS A 1 99 ? 3.809 -17.643 -19.509 1.00 47.94 99 LYS A O 1
ATOM 765 N N . HIS A 1 100 ? 5.136 -19.276 -18.753 1.00 50.69 100 HIS A N 1
ATOM 766 C CA . HIS A 1 100 ? 4.070 -20.264 -18.551 1.00 50.69 100 HIS A CA 1
ATOM 767 C C . HIS A 1 100 ? 3.258 -20.093 -17.254 1.00 50.69 100 HIS A C 1
ATOM 769 O O . HIS A 1 100 ? 2.164 -20.644 -17.165 1.00 50.69 100 HIS A O 1
ATOM 775 N N . THR A 1 101 ? 3.759 -19.346 -16.267 1.00 53.47 101 THR A N 1
ATOM 776 C CA . THR A 1 101 ? 3.146 -19.193 -14.932 1.00 53.47 101 THR A CA 1
ATOM 777 C C . THR A 1 101 ? 2.465 -17.839 -14.721 1.00 53.47 101 THR A C 1
ATOM 779 O O . THR A 1 101 ? 1.429 -17.793 -14.062 1.00 53.47 101 THR A O 1
ATOM 782 N N . ASP A 1 102 ? 2.972 -16.765 -15.334 1.00 51.62 102 ASP A N 1
ATOM 783 C CA . ASP A 1 102 ? 2.475 -15.398 -15.101 1.00 51.62 102 ASP A CA 1
ATOM 784 C C . ASP A 1 102 ? 1.486 -14.879 -16.167 1.00 51.62 102 ASP A C 1
ATOM 786 O O . ASP A 1 102 ? 0.804 -13.880 -15.936 1.00 51.62 102 ASP A O 1
ATOM 790 N N . PHE A 1 103 ? 1.335 -15.556 -17.315 1.00 52.38 103 PHE A N 1
ATOM 791 C CA . PHE A 1 103 ? 0.466 -15.099 -18.412 1.00 52.38 103 PHE A CA 1
ATOM 792 C C . PHE A 1 103 ? -0.486 -16.196 -18.913 1.00 52.38 103 PHE A C 1
ATOM 794 O O . PHE A 1 103 ? -0.246 -16.845 -19.928 1.00 52.38 103 PHE A O 1
ATOM 801 N N . ILE A 1 104 ? -1.622 -16.367 -18.225 1.00 50.25 104 ILE A N 1
ATOM 802 C CA . ILE A 1 104 ? -2.712 -17.271 -18.654 1.00 50.25 104 ILE A CA 1
ATOM 803 C C . ILE A 1 104 ? -3.395 -16.803 -19.959 1.00 50.25 104 ILE A C 1
ATOM 805 O O . ILE A 1 104 ? -3.983 -17.616 -20.664 1.00 50.25 104 ILE A O 1
ATOM 809 N N . PHE A 1 105 ? -3.291 -15.518 -20.320 1.00 47.19 105 PHE A N 1
ATOM 810 C CA . PHE A 1 105 ? -3.895 -14.945 -21.531 1.00 47.19 105 PHE A CA 1
ATOM 811 C C . PHE A 1 105 ? -2.836 -14.611 -22.598 1.00 47.19 105 PHE A C 1
ATOM 813 O O . PHE A 1 105 ? -2.619 -13.439 -22.906 1.00 47.19 105 PHE A O 1
ATOM 820 N N . THR A 1 106 ? -2.160 -15.629 -23.142 1.00 45.75 106 THR A N 1
ATOM 821 C CA . THR A 1 106 ? -1.301 -15.491 -24.340 1.00 45.75 106 THR A CA 1
ATOM 822 C C . THR A 1 106 ? -1.792 -16.360 -25.483 1.00 45.75 106 THR A C 1
ATOM 824 O O . THR A 1 106 ? -2.348 -17.438 -25.186 1.00 45.75 106 THR A O 1
#

Sequence (106 aa):
LGTSILFSLIGVSTLFLAGLSWRYFFAGGLALIPAGWITWTMLLDYQKKRVFTFLDPNSDPLGSGYHILQSKIAIGSGGLTGKGFMQGTQSHLNFLPEKHTDFIFT

Radius of gyration: 20.04 Å; chains: 1; bounding box: 40×25×50 Å